Protein AF-A0AAW9B8K1-F1 (afdb_monomer_lite)

Sequence (59 aa):
NAAILNNVKSAVAKDVVEGLRAIDQELVKTAVGSTQFQECFFAHCQVPEIAEYVKSLLD

Foldseek 3Di:
DVVVVVVVCVVPDDDPLVNCVPDDLVVVLVVCVDPVNVVVCVVDPPDVVVVVSSVVSND

Radius of gyration: 13.51 Å; chains: 1; bounding box: 31×18×34 Å

pLDDT: mean 94.46, std 4.32, range [64.88, 97.0]

Secondary structure (DSSP, 8-state):
-HHHHHHHHHHHSPPHHHHHHHS-HHHHHHHH-SHHHHHHHHHH---HHHHHHHHTT--

Structure (mmCIF, N/CA/C/O backbone):
data_AF-A0AAW9B8K1-F1
#
_entry.id   AF-A0AAW9B8K1-F1
#
loop_
_atom_site.group_PDB
_atom_site.id
_atom_site.type_symbol
_atom_site.label_atom_id
_atom_site.label_alt_id
_atom_site.label_comp_id
_atom_site.label_asym_id
_atom_site.label_entity_id
_atom_site.label_seq_id
_atom_site.pdbx_PDB_ins_code
_atom_site.Cartn_x
_atom_site.Cartn_y
_atom_site.Cartn_z
_atom_site.occupancy
_atom_site.B_iso_or_equiv
_atom_site.auth_seq_id
_atom_site.auth_comp_id
_atom_site.auth_asym_id
_atom_site.auth_atom_id
_atom_site.pdbx_PDB_model_num
ATOM 1 N N . ASN A 1 1 ? 13.645 8.776 -22.012 1.00 86.06 1 ASN A N 1
ATOM 2 C CA . ASN A 1 1 ? 13.921 9.242 -20.630 1.00 86.06 1 ASN A CA 1
ATOM 3 C C . ASN A 1 1 ? 12.949 8.687 -19.590 1.00 86.06 1 ASN A C 1
ATOM 5 O O . ASN A 1 1 ? 13.434 8.104 -18.634 1.00 86.06 1 ASN A O 1
ATOM 9 N N . ALA A 1 2 ? 11.622 8.771 -19.763 1.00 94.25 2 ALA A N 1
ATOM 10 C CA . ALA A 1 2 ? 10.655 8.274 -18.764 1.00 94.25 2 ALA A CA 1
ATOM 11 C C . ALA A 1 2 ? 10.827 6.785 -18.380 1.00 94.25 2 ALA A C 1
ATOM 13 O O . ALA A 1 2 ? 10.858 6.459 -17.200 1.00 94.25 2 ALA A O 1
ATOM 14 N N . ALA A 1 3 ? 11.031 5.890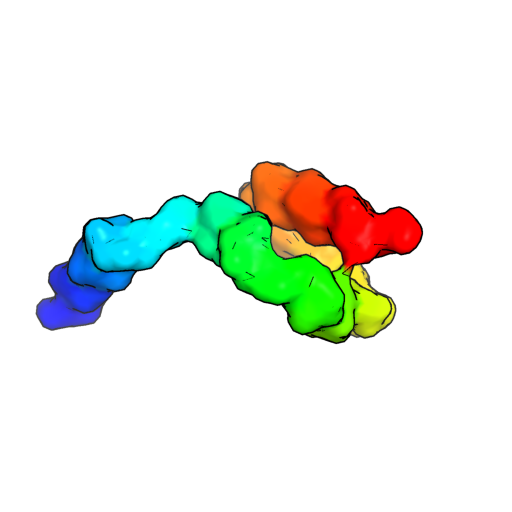 -19.354 1.00 95.50 3 ALA A N 1
ATOM 15 C CA . ALA A 1 3 ? 11.266 4.468 -19.071 1.00 95.50 3 ALA A CA 1
ATOM 16 C C . ALA A 1 3 ? 12.546 4.218 -18.247 1.00 95.50 3 ALA A C 1
ATOM 18 O O . ALA A 1 3 ? 12.555 3.390 -17.343 1.00 95.50 3 ALA A O 1
ATOM 19 N N . ILE A 1 4 ? 13.612 4.982 -18.513 1.00 95.56 4 ILE A N 1
ATOM 20 C CA . ILE A 1 4 ? 14.876 4.891 -17.765 1.00 95.56 4 ILE A CA 1
ATOM 21 C C . ILE A 1 4 ? 14.660 5.334 -16.316 1.00 95.56 4 ILE A C 1
ATOM 23 O O . ILE A 1 4 ? 15.158 4.690 -15.401 1.00 95.56 4 ILE A O 1
ATOM 27 N N . LEU A 1 5 ? 13.874 6.392 -16.099 1.00 96.12 5 LEU A N 1
ATOM 28 C CA . LEU A 1 5 ? 13.543 6.860 -14.756 1.00 96.12 5 LEU A CA 1
ATOM 29 C C . LEU A 1 5 ? 12.801 5.790 -13.940 1.00 96.12 5 LEU A C 1
ATOM 31 O O . LEU A 1 5 ? 13.113 5.615 -12.766 1.00 96.12 5 LEU A O 1
ATOM 35 N N . ASN A 1 6 ? 11.874 5.046 -14.552 1.00 95.69 6 ASN A N 1
ATOM 36 C CA . ASN A 1 6 ? 11.188 3.940 -13.876 1.00 95.69 6 ASN A CA 1
ATOM 37 C C . ASN A 1 6 ? 12.180 2.856 -13.438 1.00 95.69 6 ASN A C 1
ATOM 39 O O . ASN A 1 6 ? 12.173 2.465 -12.275 1.00 95.69 6 ASN A O 1
ATOM 43 N N . ASN A 1 7 ? 13.088 2.452 -14.331 1.00 95.56 7 ASN A N 1
ATOM 44 C CA . ASN A 1 7 ? 14.105 1.446 -14.019 1.00 95.56 7 ASN A CA 1
ATOM 45 C C . ASN A 1 7 ? 15.027 1.901 -12.882 1.00 95.56 7 ASN A C 1
ATOM 47 O O . ASN A 1 7 ? 15.332 1.120 -11.986 1.00 95.56 7 ASN A O 1
ATOM 51 N N . VAL A 1 8 ? 15.438 3.173 -12.883 1.00 96.44 8 VAL A N 1
ATOM 52 C CA . VAL A 1 8 ? 16.259 3.739 -11.803 1.00 96.44 8 VAL A CA 1
ATOM 53 C C . VAL A 1 8 ? 15.499 3.729 -10.475 1.00 96.44 8 VAL A C 1
ATOM 55 O O . VAL A 1 8 ? 16.069 3.354 -9.455 1.00 96.44 8 VAL A O 1
ATOM 58 N N . LYS A 1 9 ? 14.208 4.089 -10.465 1.00 94.94 9 LYS A N 1
ATOM 59 C CA . LYS A 1 9 ? 13.385 4.052 -9.243 1.00 94.94 9 LYS A CA 1
ATOM 60 C C . LYS A 1 9 ? 13.249 2.632 -8.696 1.00 94.94 9 LYS A C 1
ATOM 62 O O . LYS A 1 9 ? 13.420 2.450 -7.496 1.00 94.94 9 LYS A O 1
ATOM 67 N N . SER A 1 10 ? 12.992 1.652 -9.559 1.00 93.69 10 SER A N 1
ATOM 68 C CA . SER A 1 10 ? 12.889 0.243 -9.164 1.00 93.69 10 SER A CA 1
ATOM 69 C C . SER A 1 10 ? 14.219 -0.345 -8.689 1.00 93.69 10 SER A C 1
ATOM 71 O O . SER A 1 10 ? 14.211 -1.211 -7.832 1.00 93.69 10 SER A O 1
ATOM 73 N N . ALA A 1 11 ? 15.357 0.124 -9.210 1.00 94.06 11 ALA A N 1
ATOM 74 C CA . ALA A 1 11 ? 16.673 -0.361 -8.792 1.00 94.06 11 ALA A CA 1
ATOM 75 C C . ALA A 1 11 ? 17.138 0.200 -7.435 1.00 94.06 11 ALA A C 1
ATOM 77 O O . ALA A 1 11 ? 17.982 -0.407 -6.782 1.00 94.06 11 ALA A O 1
ATOM 78 N N . VAL A 1 12 ? 16.643 1.376 -7.035 1.00 95.00 12 VAL A N 1
ATOM 79 C CA . VAL A 1 12 ? 17.073 2.067 -5.803 1.00 95.00 12 VAL A CA 1
ATOM 80 C C . VAL A 1 12 ? 16.105 1.836 -4.641 1.00 95.00 12 VAL A C 1
ATOM 82 O O . VAL A 1 12 ? 16.528 1.821 -3.486 1.00 95.00 12 VAL A O 1
ATOM 85 N N . ALA A 1 13 ? 14.808 1.699 -4.920 1.00 93.75 13 ALA A N 1
ATOM 86 C CA . ALA A 1 13 ? 13.802 1.465 -3.893 1.00 93.75 13 ALA A CA 1
ATOM 87 C C . ALA A 1 13 ? 13.708 -0.021 -3.521 1.00 93.75 13 ALA A C 1
ATOM 89 O O . ALA A 1 13 ? 13.951 -0.897 -4.345 1.00 93.75 13 ALA A O 1
ATOM 90 N N . LYS A 1 14 ? 13.297 -0.286 -2.278 1.00 91.19 14 LYS A N 1
ATOM 91 C CA . LYS A 1 14 ? 12.823 -1.613 -1.870 1.00 91.19 14 LYS A CA 1
ATOM 92 C C . LYS A 1 14 ? 11.554 -1.980 -2.635 1.00 91.19 14 LYS A C 1
ATOM 94 O O . LYS A 1 14 ? 10.841 -1.091 -3.114 1.00 91.19 14 LYS A O 1
ATOM 99 N N . ASP A 1 15 ? 11.234 -3.270 -2.658 1.00 93.19 15 ASP A N 1
ATOM 100 C CA . ASP A 1 15 ? 9.921 -3.728 -3.102 1.00 93.19 15 ASP A CA 1
ATOM 101 C C . ASP A 1 15 ? 8.817 -3.026 -2.308 1.00 93.19 15 ASP A C 1
ATOM 103 O O . ASP A 1 15 ? 8.980 -2.720 -1.128 1.00 93.19 15 ASP A O 1
ATOM 107 N N . VAL A 1 16 ? 7.689 -2.733 -2.958 1.00 92.94 16 VAL A N 1
ATOM 108 C CA . VAL A 1 16 ? 6.672 -1.809 -2.423 1.00 92.94 16 VAL A CA 1
ATOM 109 C C . VAL A 1 16 ? 6.199 -2.217 -1.027 1.00 92.94 16 VAL A C 1
ATOM 111 O O . VAL A 1 16 ? 6.180 -1.385 -0.123 1.00 92.94 16 VAL A O 1
ATOM 114 N N . VAL A 1 17 ? 5.862 -3.493 -0.821 1.00 94.12 17 VAL A N 1
ATOM 115 C CA . VAL A 1 17 ? 5.392 -3.992 0.482 1.00 94.12 17 VAL A CA 1
ATOM 116 C C . VAL A 1 17 ? 6.518 -4.004 1.518 1.00 94.12 17 VAL A C 1
ATOM 118 O O . VAL A 1 17 ? 6.288 -3.652 2.673 1.00 94.12 17 VAL A O 1
ATOM 121 N N . GLU A 1 18 ? 7.745 -4.342 1.123 1.00 95.19 18 GLU A N 1
ATOM 122 C CA . GLU A 1 18 ? 8.910 -4.294 2.013 1.00 95.19 18 GLU A CA 1
ATOM 123 C C . GLU A 1 18 ? 9.232 -2.854 2.442 1.00 95.19 18 GLU A C 1
ATOM 125 O O . GLU A 1 18 ? 9.526 -2.591 3.608 1.00 95.19 18 GLU A O 1
ATOM 130 N N . GLY A 1 19 ? 9.128 -1.908 1.510 1.00 95.88 19 GLY A N 1
ATOM 131 C CA . GLY A 1 19 ? 9.260 -0.481 1.761 1.0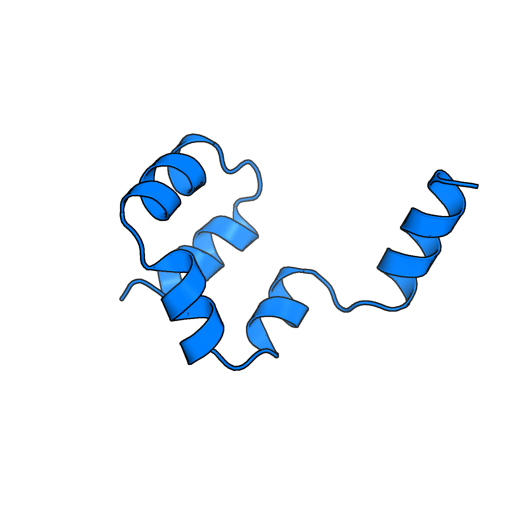0 95.88 19 GLY A CA 1
ATOM 132 C C . GLY A 1 19 ? 8.195 0.017 2.730 1.00 95.88 19 GLY A C 1
ATOM 133 O O . GLY A 1 19 ? 8.536 0.688 3.698 1.00 95.88 19 GLY A O 1
ATOM 134 N N . LEU A 1 20 ? 6.931 -0.365 2.524 1.00 95.00 20 LEU A N 1
ATOM 135 C CA . LEU A 1 20 ? 5.837 -0.017 3.432 1.00 95.00 20 LEU A CA 1
ATOM 136 C C . LEU A 1 20 ? 6.062 -0.575 4.842 1.00 95.00 20 LEU A C 1
ATOM 138 O O . LEU A 1 20 ? 5.887 0.164 5.801 1.00 95.00 20 LEU A O 1
ATOM 142 N N . ARG A 1 21 ? 6.520 -1.829 4.972 1.00 94.44 21 ARG A N 1
ATOM 143 C CA . ARG A 1 21 ? 6.863 -2.458 6.265 1.00 94.44 21 ARG A CA 1
ATOM 144 C C . ARG A 1 21 ? 8.060 -1.819 6.977 1.00 94.44 21 ARG A C 1
ATOM 146 O O . ARG A 1 21 ? 8.218 -2.016 8.177 1.00 94.44 21 ARG A O 1
ATOM 153 N N . ALA A 1 22 ? 8.933 -1.130 6.243 1.00 96.44 22 ALA A N 1
ATOM 154 C CA . ALA A 1 22 ? 10.112 -0.462 6.793 1.00 96.44 22 ALA A CA 1
ATOM 155 C C . ALA A 1 22 ? 9.831 0.973 7.279 1.00 96.44 22 ALA A C 1
ATOM 157 O O . ALA A 1 22 ? 10.688 1.569 7.932 1.00 96.44 22 ALA A O 1
ATOM 158 N N . ILE A 1 23 ? 8.667 1.537 6.943 1.00 95.44 23 ILE A N 1
ATOM 159 C CA . ILE A 1 23 ? 8.210 2.841 7.435 1.00 95.44 23 ILE A CA 1
ATOM 160 C C . ILE A 1 23 ? 7.664 2.673 8.862 1.00 95.44 23 ILE A C 1
ATOM 162 O O . ILE A 1 23 ? 7.306 1.576 9.285 1.00 95.44 23 ILE A O 1
ATOM 166 N N . ASP A 1 24 ? 7.593 3.770 9.618 1.00 96.44 24 ASP A N 1
ATOM 167 C CA . ASP A 1 24 ? 6.831 3.797 10.866 1.00 96.44 24 ASP A CA 1
ATOM 168 C C . ASP A 1 24 ? 5.375 3.367 10.611 1.00 96.44 24 ASP A C 1
ATOM 170 O O . ASP A 1 24 ? 4.610 4.033 9.906 1.00 96.44 24 ASP A O 1
ATOM 174 N N . GLN A 1 25 ? 4.996 2.233 11.195 1.00 95.12 25 GLN A N 1
ATOM 175 C CA . GLN A 1 25 ? 3.703 1.608 10.962 1.00 95.12 25 GLN A CA 1
ATOM 176 C C . GLN A 1 25 ? 2.529 2.448 11.475 1.00 95.12 25 GLN A C 1
ATOM 178 O O . GLN A 1 25 ? 1.435 2.312 10.932 1.00 95.12 25 GLN A O 1
ATOM 183 N N . GLU A 1 26 ? 2.727 3.348 12.442 1.00 95.56 26 GLU A N 1
ATOM 184 C CA . GLU A 1 26 ? 1.671 4.274 12.873 1.00 95.56 26 GLU A CA 1
ATOM 185 C C . GLU A 1 26 ? 1.354 5.316 11.789 1.00 95.56 26 GLU A C 1
ATOM 187 O O . GLU A 1 26 ? 0.188 5.672 11.579 1.00 95.56 26 GLU A O 1
ATOM 192 N N . LEU A 1 27 ? 2.358 5.737 11.010 1.00 96.19 27 LEU A N 1
ATOM 193 C CA . LEU A 1 27 ? 2.141 6.604 9.847 1.00 96.19 27 LEU A CA 1
ATOM 194 C C . LEU A 1 27 ? 1.352 5.876 8.758 1.00 96.19 27 LEU A C 1
ATOM 196 O O . LEU A 1 27 ? 0.419 6.444 8.186 1.00 96.19 27 LEU A O 1
ATOM 200 N N . VAL A 1 28 ? 1.697 4.614 8.485 1.00 96.38 28 VAL A N 1
ATOM 201 C CA . VAL A 1 28 ? 1.011 3.822 7.455 1.00 96.38 28 VAL A CA 1
ATOM 202 C C . VAL A 1 28 ? -0.434 3.539 7.862 1.00 96.38 28 VAL A C 1
ATOM 204 O O . VAL A 1 28 ? -1.335 3.750 7.053 1.00 96.38 28 VAL A O 1
ATOM 207 N N . LYS A 1 29 ? -0.681 3.153 9.121 1.00 95.62 29 LYS A N 1
ATOM 208 C CA . LYS A 1 29 ? -2.035 2.974 9.672 1.00 95.62 29 LYS A CA 1
ATOM 209 C C . LYS A 1 29 ? -2.874 4.241 9.546 1.00 95.62 29 LYS A C 1
ATOM 211 O O . LYS A 1 29 ? -3.999 4.185 9.059 1.00 95.62 29 LYS A O 1
ATOM 216 N N . THR A 1 30 ? -2.311 5.393 9.915 1.00 95.81 30 THR A N 1
ATOM 217 C CA . THR A 1 30 ? -3.002 6.686 9.794 1.00 95.81 30 THR A CA 1
ATOM 218 C C . THR A 1 30 ? -3.372 6.986 8.339 1.00 95.81 30 THR A C 1
ATOM 220 O O . THR A 1 30 ? -4.479 7.450 8.067 1.00 95.81 30 THR A O 1
ATOM 223 N N . ALA A 1 31 ? -2.484 6.677 7.389 1.00 95.88 31 ALA A N 1
ATOM 224 C CA . ALA A 1 31 ? -2.733 6.891 5.965 1.00 95.88 31 ALA A CA 1
ATOM 225 C C . ALA A 1 31 ? -3.865 6.005 5.408 1.00 95.88 31 ALA A C 1
ATOM 227 O O . ALA A 1 31 ? -4.631 6.466 4.560 1.00 95.88 31 ALA A O 1
ATOM 228 N N . VAL A 1 32 ? -3.993 4.759 5.884 1.00 96.00 32 VAL A N 1
ATOM 229 C CA . VAL A 1 32 ? -4.994 3.791 5.389 1.00 96.00 32 VAL A CA 1
ATOM 230 C C . VAL A 1 32 ? -6.272 3.713 6.236 1.00 96.00 32 VAL A C 1
ATOM 232 O O . VAL A 1 32 ? -7.229 3.043 5.853 1.00 96.00 32 VAL A O 1
ATOM 235 N N . GLY A 1 33 ? -6.322 4.405 7.375 1.00 93.06 33 GLY A N 1
ATOM 236 C CA . GLY A 1 33 ? -7.389 4.266 8.371 1.00 93.06 33 GLY A CA 1
ATOM 237 C C . GLY A 1 33 ? -8.729 4.923 8.016 1.00 93.06 33 GLY A C 1
ATOM 238 O O . GLY A 1 33 ? -9.735 4.625 8.652 1.00 93.06 33 GLY A O 1
ATOM 239 N N . SER A 1 34 ? -8.786 5.803 7.012 1.00 95.44 34 SER A N 1
ATOM 240 C CA . SER A 1 34 ? -10.050 6.456 6.634 1.00 95.44 34 SER A CA 1
ATOM 241 C C . SER A 1 34 ? -10.990 5.509 5.875 1.00 95.44 34 SER A C 1
ATOM 243 O O . SER A 1 34 ? -10.557 4.766 4.994 1.00 95.44 34 SER A O 1
ATOM 245 N N . THR A 1 35 ? -12.295 5.575 6.157 1.00 94.44 35 THR A N 1
ATOM 246 C CA . THR A 1 35 ? -13.312 4.727 5.504 1.00 94.44 35 THR A CA 1
ATOM 247 C C . THR A 1 35 ? -13.346 4.927 3.989 1.00 94.44 35 THR A C 1
ATOM 249 O O . THR A 1 35 ? -13.355 3.959 3.237 1.00 94.44 35 THR A O 1
ATOM 252 N N . GLN A 1 36 ? -13.241 6.176 3.530 1.00 95.56 36 GLN A N 1
ATOM 253 C CA . GLN A 1 36 ? -13.153 6.527 2.107 1.00 95.56 36 GLN A CA 1
ATOM 254 C C . GLN A 1 36 ? -11.934 5.906 1.401 1.00 95.56 36 GLN A C 1
ATOM 256 O O . GLN A 1 36 ? -12.033 5.496 0.244 1.00 95.56 36 GLN A O 1
ATOM 261 N N . PHE A 1 37 ? -10.784 5.817 2.085 1.00 96.06 37 PHE A N 1
ATOM 262 C CA . PHE A 1 37 ? -9.609 5.138 1.541 1.00 96.06 37 PHE A CA 1
ATOM 263 C C . PHE A 1 37 ? -9.879 3.642 1.426 1.00 96.06 37 PHE A C 1
ATOM 265 O O . PHE A 1 37 ? -9.650 3.071 0.366 1.00 96.06 37 PH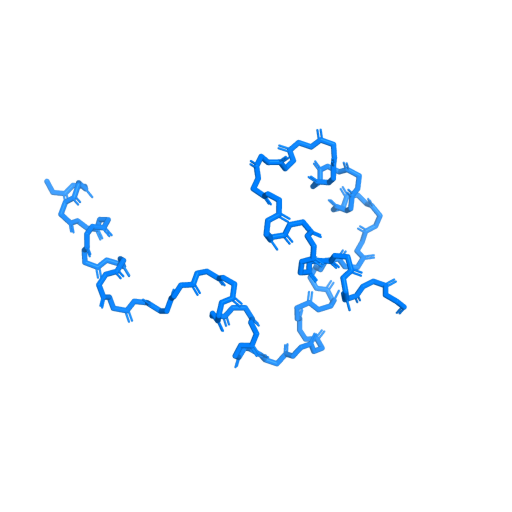E A O 1
ATOM 272 N N . GLN A 1 38 ? -10.395 3.023 2.490 1.00 94.69 38 GLN A N 1
ATOM 273 C CA . GLN A 1 38 ? -10.643 1.583 2.534 1.00 94.69 38 GLN A CA 1
ATOM 274 C C . GLN A 1 38 ? -11.655 1.144 1.473 1.00 94.69 38 GLN A C 1
ATOM 276 O O . GLN A 1 38 ? -11.395 0.178 0.760 1.00 94.69 38 GLN A O 1
ATOM 281 N N . GLU A 1 39 ? -12.763 1.870 1.316 1.00 95.25 39 GLU A N 1
ATOM 282 C CA . GLU A 1 39 ? -13.775 1.581 0.296 1.00 95.25 39 GLU A CA 1
ATOM 283 C C . GLU A 1 39 ? -13.180 1.623 -1.114 1.00 95.25 39 GLU A C 1
ATOM 285 O O . GLU A 1 39 ? -13.286 0.651 -1.862 1.00 95.25 39 GLU A O 1
ATOM 290 N N . CYS A 1 40 ? -12.497 2.715 -1.467 1.00 96.62 40 CYS A N 1
ATOM 291 C CA . CYS A 1 40 ? -11.888 2.871 -2.787 1.00 96.62 40 CYS A CA 1
ATOM 292 C C . CYS A 1 40 ? -10.778 1.836 -3.026 1.00 96.62 40 CYS A C 1
ATOM 294 O O . CYS A 1 40 ? -10.718 1.201 -4.082 1.00 96.62 40 CYS A O 1
ATOM 296 N N . PHE A 1 41 ? -9.911 1.631 -2.034 1.00 97.00 41 PHE A N 1
ATOM 297 C CA . PHE A 1 41 ? -8.779 0.724 -2.135 1.00 97.00 41 PHE A CA 1
ATOM 298 C C . PHE A 1 41 ? -9.238 -0.730 -2.277 1.00 97.00 41 PHE A C 1
ATOM 300 O O . PHE A 1 41 ? -8.840 -1.396 -3.230 1.00 97.00 41 PHE A O 1
ATOM 307 N N . PHE A 1 42 ? -10.108 -1.233 -1.400 1.00 95.56 42 PHE A N 1
ATOM 308 C CA . PHE A 1 42 ? -10.540 -2.632 -1.466 1.00 95.56 42 PHE A CA 1
ATOM 309 C C . PHE A 1 42 ? -11.481 -2.929 -2.638 1.00 95.56 42 PHE A C 1
ATOM 311 O O . PHE A 1 42 ? -11.477 -4.061 -3.119 1.00 95.56 42 PHE A O 1
ATOM 318 N N . ALA A 1 43 ? -12.229 -1.943 -3.144 1.00 96.75 43 ALA A N 1
ATOM 319 C CA . ALA A 1 43 ? -13.056 -2.123 -4.338 1.00 96.75 43 ALA A CA 1
ATOM 320 C C . ALA A 1 43 ? -12.238 -2.236 -5.640 1.00 96.75 43 ALA A C 1
ATOM 322 O O . ALA A 1 43 ? -12.698 -2.860 -6.597 1.00 96.75 43 ALA A O 1
ATOM 323 N N . HIS A 1 44 ? -11.042 -1.636 -5.698 1.00 96.75 44 HIS A N 1
ATOM 324 C CA . HIS A 1 44 ? -10.278 -1.492 -6.945 1.00 96.75 44 HIS A CA 1
ATOM 325 C C . HIS A 1 44 ? -8.856 -2.067 -6.916 1.00 96.75 44 HIS A C 1
ATOM 327 O O . HIS A 1 44 ? -8.185 -2.067 -7.951 1.00 96.75 44 HIS A O 1
ATOM 333 N N . CYS A 1 45 ? -8.369 -2.553 -5.772 1.00 96.06 45 CYS A N 1
ATOM 334 C CA . CYS A 1 45 ? -7.023 -3.108 -5.669 1.00 96.06 45 CYS A CA 1
ATOM 335 C C . CYS A 1 45 ? -6.859 -4.349 -6.561 1.00 96.06 45 CYS A C 1
ATOM 337 O O . CYS A 1 45 ? -7.631 -5.302 -6.485 1.00 96.06 45 CYS A O 1
ATOM 339 N N . GLN A 1 46 ? -5.812 -4.341 -7.390 1.00 97.00 46 GLN A N 1
ATOM 340 C CA . GLN A 1 46 ? -5.479 -5.433 -8.315 1.00 97.00 46 GLN A CA 1
ATOM 341 C C . GLN A 1 46 ? -4.295 -6.282 -7.835 1.00 97.00 46 GLN A C 1
ATOM 343 O O . GLN A 1 46 ? -3.932 -7.253 -8.493 1.00 97.00 46 GLN A O 1
ATOM 348 N N . VAL A 1 47 ? -3.672 -5.909 -6.713 1.00 96.12 47 VAL A N 1
ATOM 349 C CA . VAL A 1 47 ? -2.466 -6.558 -6.187 1.00 96.12 47 VAL A CA 1
ATOM 350 C C . VAL A 1 47 ? -2.792 -7.178 -4.826 1.00 96.12 47 VAL A C 1
ATOM 352 O 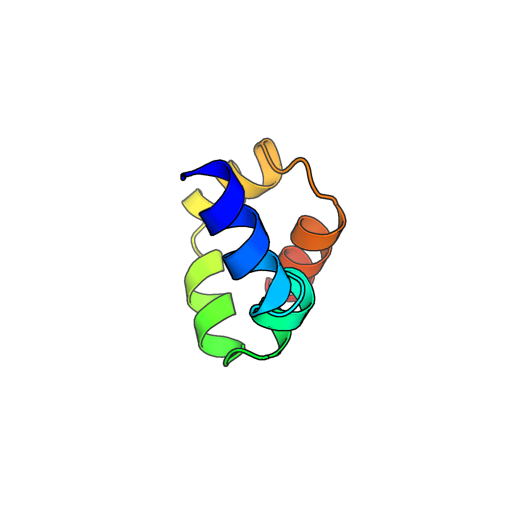O . VAL A 1 47 ? -2.807 -6.458 -3.822 1.00 96.12 47 VAL A O 1
ATOM 355 N N . PRO A 1 48 ? -3.053 -8.500 -4.766 1.00 94.44 48 PRO A N 1
ATOM 356 C CA . PRO A 1 48 ? -3.478 -9.173 -3.538 1.00 94.44 48 PRO A CA 1
ATOM 357 C C . PRO A 1 48 ? -2.514 -8.974 -2.366 1.00 94.44 48 PRO A C 1
ATOM 359 O O . PRO A 1 48 ? -2.962 -8.721 -1.255 1.00 94.44 48 PRO A O 1
ATOM 362 N N . GLU A 1 49 ? -1.205 -8.987 -2.627 1.00 95.31 49 GLU A N 1
ATOM 363 C CA . GLU A 1 49 ? -0.166 -8.818 -1.603 1.00 95.31 49 GLU A CA 1
ATOM 364 C C . GLU A 1 49 ? -0.294 -7.483 -0.844 1.00 95.31 49 GLU A C 1
ATOM 366 O O . GLU A 1 49 ? -0.203 -7.432 0.383 1.00 95.31 49 GLU A O 1
ATOM 371 N N . ILE A 1 50 ? -0.569 -6.388 -1.565 1.00 95.62 50 ILE A N 1
ATOM 372 C CA . ILE A 1 50 ? -0.764 -5.068 -0.952 1.00 95.62 50 ILE A CA 1
ATOM 373 C C . ILE A 1 50 ? -2.090 -5.051 -0.184 1.00 95.62 50 ILE A C 1
ATOM 375 O O . ILE A 1 50 ? -2.161 -4.485 0.904 1.00 95.62 50 ILE A O 1
ATOM 379 N N . ALA A 1 51 ? -3.137 -5.693 -0.711 1.00 95.81 51 ALA A N 1
ATOM 380 C CA . ALA A 1 51 ? -4.421 -5.779 -0.023 1.00 95.81 51 ALA A CA 1
ATOM 381 C C . ALA A 1 51 ? -4.323 -6.545 1.305 1.00 95.81 51 ALA A C 1
ATOM 383 O O . ALA A 1 51 ? -4.895 -6.105 2.301 1.00 95.81 51 ALA A O 1
ATOM 384 N N . GLU A 1 52 ? -3.589 -7.656 1.339 1.00 95.88 52 GLU A N 1
ATOM 385 C CA . GLU A 1 52 ? -3.327 -8.422 2.562 1.00 95.88 52 GLU A CA 1
ATOM 386 C C . GLU A 1 52 ? -2.510 -7.614 3.571 1.00 95.88 52 GLU A C 1
ATOM 388 O O . GLU A 1 52 ? -2.858 -7.581 4.753 1.00 95.88 52 GLU A O 1
ATOM 393 N N . TYR A 1 53 ? -1.482 -6.895 3.110 1.00 95.94 53 TYR A N 1
ATOM 394 C CA . TYR A 1 53 ? -0.723 -5.988 3.968 1.00 95.94 53 TYR A CA 1
ATOM 395 C C . TYR A 1 53 ? -1.616 -4.910 4.590 1.00 95.94 53 TYR A C 1
ATOM 397 O O . TYR A 1 53 ? -1.608 -4.756 5.808 1.00 95.94 53 TYR A O 1
ATOM 405 N N . VAL A 1 54 ? -2.422 -4.205 3.791 1.00 95.19 54 VAL A N 1
ATOM 406 C CA . VAL A 1 54 ? -3.309 -3.148 4.303 1.00 95.19 54 VAL A CA 1
ATOM 407 C C . VAL A 1 54 ? -4.341 -3.720 5.276 1.00 95.19 54 VAL A C 1
ATOM 409 O O . VAL A 1 54 ? -4.569 -3.115 6.316 1.00 95.19 54 VAL A O 1
ATOM 412 N N . LYS A 1 55 ? -4.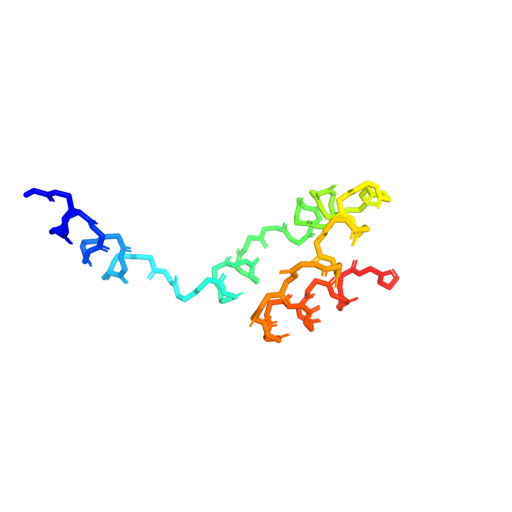908 -4.906 5.010 1.00 94.75 55 LYS A N 1
ATOM 413 C CA . LYS A 1 55 ? -5.814 -5.582 5.958 1.00 94.75 55 LYS A CA 1
ATOM 414 C C . LYS A 1 55 ? -5.151 -5.846 7.309 1.00 94.75 55 LYS A C 1
ATOM 416 O O . LYS A 1 55 ? -5.775 -5.576 8.322 1.00 94.75 55 LYS A O 1
ATOM 421 N N . SER A 1 56 ? -3.888 -6.284 7.325 1.00 94.75 56 SER A N 1
ATOM 422 C CA . SER A 1 56 ? -3.142 -6.523 8.574 1.00 94.75 56 SER A CA 1
ATOM 423 C C . SER A 1 56 ? -2.865 -5.264 9.411 1.00 94.75 56 SER A C 1
ATOM 425 O O . SER A 1 56 ? -2.348 -5.363 10.517 1.00 94.75 56 SER A O 1
ATOM 427 N N . LEU A 1 57 ? -3.154 -4.070 8.879 1.00 92.75 57 LEU A N 1
ATOM 428 C CA . LEU A 1 57 ? -2.997 -2.796 9.587 1.00 92.75 57 LEU A CA 1
ATOM 429 C C . LEU A 1 57 ? -4.309 -2.234 10.134 1.00 92.75 57 LEU A C 1
ATOM 431 O O . LEU A 1 57 ? -4.268 -1.241 10.855 1.00 92.75 57 LEU A O 1
ATOM 435 N N . LEU A 1 58 ? -5.443 -2.823 9.753 1.00 87.81 58 LEU A N 1
ATOM 436 C CA . LEU A 1 58 ? -6.784 -2.353 10.100 1.00 87.81 58 LEU A CA 1
ATOM 437 C C . LEU A 1 58 ? -7.416 -3.143 11.258 1.00 87.81 58 LEU A C 1
ATOM 439 O O . LEU A 1 58 ? -8.607 -2.965 11.505 1.00 87.81 58 LEU A O 1
ATOM 443 N N . ASP A 1 59 ? -6.631 -3.996 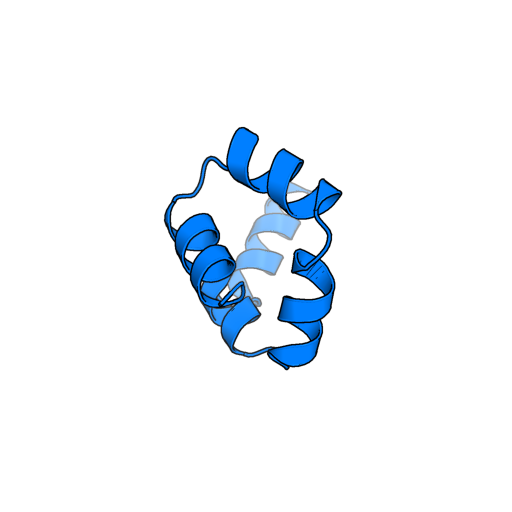11.926 1.00 64.88 59 ASP A N 1
ATOM 444 C CA . ASP A 1 59 ? -7.015 -4.684 13.167 1.00 64.88 59 ASP A CA 1
ATOM 445 C C . ASP A 1 59 ? -7.396 -3.696 14.286 1.00 64.88 59 ASP A C 1
ATOM 447 O O . ASP A 1 59 ? -6.634 -2.723 14.518 1.00 64.88 59 ASP A O 1
#